Protein AF-A0A821F8E3-F1 (afdb_monomer_lite)

InterPro domains:
  IPR000718 Peptidase M13 [PS51885] (71-161)
  IPR000718 Peptidase M13 [PTHR11733] (30-134)
  IPR008753 Peptidase M13, N-terminal domain [PF05649] (94-133)
  IPR024079 Metallopeptidase, catalytic domain superfamily [G3DSA:3.40.390.10] (72-119)
  IPR042089 Peptidase M13, domain 2 [G3DSA:1.10.1380.10] (120-134)

pLDDT: mean 75.86, std 18.47, range [40.31, 97.5]

Radius of gyration: 44.42 Å; chains: 1; bounding box: 84×86×133 Å

Organism: NCBI:txid392032

Foldseek 3Di:
DDDDDDDDDDDDDDDPPPPDDPPCPVVCVVVVVVVVCVVVVVVVVCVVCVVVPPPPPVPPPPDPDDDDDDDDPDPVSVVVVVVQVQQADPVDDCVVPVPCRRGVNVVVPDDAPPVDPDDDPVVVVVVVVVVVVPDPVVVVVVVCVVVVDPPPPVVPDDDDD

Structure (mmCIF, N/CA/C/O backbone):
data_AF-A0A821F8E3-F1
#
_entry.id   AF-A0A821F8E3-F1
#
loop_
_atom_site.group_PDB
_atom_site.id
_atom_site.type_symbol
_atom_site.label_atom_id
_atom_site.label_alt_id
_atom_site.label_comp_id
_atom_site.label_asym_id
_atom_site.label_entity_id
_atom_site.label_seq_id
_atom_site.pdbx_PDB_ins_code
_atom_site.Cartn_x
_atom_site.Cartn_y
_atom_site.Cartn_z
_atom_site.occupancy
_atom_site.B_iso_or_equiv
_atom_site.auth_seq_id
_atom_site.auth_comp_id
_atom_site.auth_asym_id
_atom_site.auth_atom_id
_atom_site.pdbx_PDB_model_num
ATOM 1 N N . MET A 1 1 ? 52.703 -7.469 112.425 1.00 40.31 1 MET A N 1
ATOM 2 C CA . MET A 1 1 ? 53.620 -6.806 111.478 1.00 40.31 1 MET A CA 1
ATOM 3 C C . MET A 1 1 ? 53.843 -7.773 110.328 1.00 40.31 1 MET A C 1
ATOM 5 O O . MET A 1 1 ? 54.114 -8.929 110.612 1.00 40.31 1 MET A O 1
ATOM 9 N N . SER A 1 2 ? 53.693 -7.286 109.096 1.00 43.91 2 SER A N 1
ATOM 10 C CA . SER A 1 2 ? 54.079 -7.936 107.831 1.00 43.91 2 SER A CA 1
ATOM 11 C C . SER A 1 2 ? 53.184 -9.056 107.278 1.00 43.91 2 SER A C 1
ATOM 13 O O . SER A 1 2 ? 53.363 -10.231 107.556 1.00 43.91 2 SER A O 1
ATOM 15 N N . ALA A 1 3 ? 52.222 -8.604 106.466 1.00 45.25 3 ALA A N 1
ATOM 16 C CA . ALA A 1 3 ? 51.920 -9.046 105.100 1.00 45.25 3 ALA A CA 1
ATOM 17 C C . ALA A 1 3 ? 52.198 -10.513 104.715 1.00 45.25 3 ALA A C 1
ATOM 19 O O . ALA A 1 3 ? 53.274 -10.826 104.214 1.00 45.25 3 ALA A O 1
ATOM 20 N N . GLU A 1 4 ? 51.162 -11.352 104.787 1.00 40.31 4 GLU A N 1
ATOM 21 C CA . GLU A 1 4 ? 51.088 -12.591 104.008 1.00 40.31 4 GLU A CA 1
ATOM 22 C C . GLU A 1 4 ? 50.467 -12.263 102.642 1.00 40.31 4 GLU A C 1
ATOM 24 O O . GLU A 1 4 ? 49.300 -11.875 102.544 1.00 40.31 4 GLU A O 1
ATOM 29 N N . SER A 1 5 ? 51.281 -12.333 101.589 1.00 47.03 5 SER A N 1
ATOM 30 C CA . SER A 1 5 ? 50.909 -11.971 100.219 1.00 47.03 5 SER A CA 1
ATOM 31 C C . SER A 1 5 ? 50.968 -13.202 99.307 1.00 47.03 5 SER A C 1
ATOM 33 O O . SER A 1 5 ? 52.051 -13.711 99.047 1.00 47.03 5 SER A O 1
ATOM 35 N N . ARG A 1 6 ? 49.796 -13.560 98.752 1.00 47.28 6 ARG A N 1
ATOM 36 C CA . ARG A 1 6 ? 49.470 -14.539 97.683 1.00 47.28 6 ARG A CA 1
ATOM 37 C C . ARG A 1 6 ? 49.427 -16.037 98.020 1.00 47.28 6 ARG A C 1
ATOM 39 O O . ARG A 1 6 ? 50.443 -16.657 98.307 1.00 47.28 6 ARG A O 1
ATOM 46 N N . PRO A 1 7 ? 48.287 -16.651 97.670 1.00 45.53 7 PRO A N 1
ATOM 47 C CA . PRO A 1 7 ? 48.270 -17.812 96.786 1.00 45.53 7 PRO A CA 1
ATOM 48 C C . PRO A 1 7 ? 47.705 -17.464 95.394 1.00 45.53 7 PRO A C 1
ATOM 50 O O . PRO A 1 7 ? 46.858 -16.585 95.237 1.00 45.53 7 PRO A O 1
ATOM 53 N N . ASP A 1 8 ? 48.232 -18.151 94.384 1.00 43.25 8 ASP A N 1
ATOM 54 C CA . ASP A 1 8 ? 47.989 -17.982 92.948 1.00 43.25 8 ASP A CA 1
ATOM 55 C C . ASP A 1 8 ? 46.611 -18.548 92.548 1.00 43.25 8 ASP A C 1
ATOM 57 O O . ASP A 1 8 ? 46.386 -19.758 92.605 1.00 43.25 8 ASP A O 1
ATOM 61 N N . VAL A 1 9 ? 45.662 -17.687 92.163 1.00 44.09 9 VAL A N 1
ATOM 62 C CA . VAL A 1 9 ? 44.370 -18.114 91.597 1.00 44.09 9 VAL A CA 1
ATOM 63 C C . VAL A 1 9 ? 44.569 -18.335 90.104 1.00 44.09 9 VAL A C 1
ATOM 65 O O . VAL A 1 9 ? 44.505 -17.408 89.299 1.00 44.09 9 VAL A O 1
ATOM 68 N N . SER A 1 10 ? 44.823 -19.586 89.737 1.00 50.94 10 SER A N 1
ATOM 69 C CA . SER A 1 10 ? 44.936 -20.024 88.351 1.00 50.94 10 SER A CA 1
ATOM 70 C C . SER A 1 10 ? 43.621 -20.656 87.874 1.00 50.94 10 SER A C 1
ATOM 72 O O . SER A 1 10 ? 43.146 -21.648 88.414 1.00 50.94 10 SER A O 1
ATOM 74 N N . TYR A 1 11 ? 43.070 -20.055 86.815 1.00 48.47 11 TYR A N 1
ATOM 75 C CA . TYR A 1 11 ? 42.107 -20.606 85.852 1.00 48.47 11 TYR A CA 1
ATOM 76 C C . TYR A 1 11 ? 40.709 -21.038 86.336 1.00 48.47 11 TYR A C 1
ATOM 78 O O . TYR A 1 11 ? 40.397 -22.214 86.483 1.00 48.47 11 TYR A O 1
ATOM 86 N N . THR A 1 12 ? 39.789 -20.072 86.344 1.00 50.81 12 THR A N 1
ATOM 87 C CA . THR A 1 12 ? 38.425 -20.235 85.796 1.00 50.81 12 THR A CA 1
ATOM 88 C C . THR A 1 12 ? 38.138 -18.944 85.013 1.00 50.81 12 THR A C 1
ATOM 90 O O . THR A 1 12 ? 38.528 -17.877 85.466 1.00 50.81 12 THR A O 1
ATOM 93 N N . ALA A 1 13 ? 37.570 -18.873 83.814 1.00 52.53 13 ALA A N 1
ATOM 94 C CA . ALA A 1 13 ? 36.954 -19.797 82.877 1.00 52.53 13 ALA A CA 1
ATOM 95 C C . ALA A 1 13 ? 36.997 -19.114 81.491 1.00 52.53 13 ALA A C 1
ATOM 97 O O . ALA A 1 13 ? 36.943 -17.889 81.450 1.00 52.53 13 ALA A O 1
ATOM 98 N N . VAL A 1 14 ? 36.981 -19.848 80.372 1.00 49.28 14 VAL A N 1
ATOM 99 C CA . VAL A 1 14 ? 36.331 -19.350 79.143 1.00 49.28 14 VAL A CA 1
ATOM 100 C C . VAL A 1 14 ? 35.718 -20.549 78.410 1.00 49.28 14 VAL A C 1
ATOM 102 O O . VAL A 1 14 ? 36.463 -21.431 77.984 1.00 49.28 14 VAL A O 1
ATOM 105 N N . PRO A 1 15 ? 34.384 -20.624 78.259 1.00 54.62 15 PRO A N 1
ATOM 106 C CA . PRO A 1 15 ? 33.778 -21.572 77.338 1.00 54.62 15 PRO A CA 1
ATOM 107 C C . PRO A 1 15 ? 34.230 -21.205 75.924 1.00 54.62 15 PRO A C 1
ATOM 109 O O . PRO A 1 15 ? 34.108 -20.054 75.500 1.00 54.62 15 PRO A O 1
ATOM 112 N N . THR A 1 16 ? 34.767 -22.175 75.190 1.00 57.03 16 THR A N 1
ATOM 113 C CA . THR A 1 16 ? 35.011 -22.035 73.759 1.00 57.03 16 THR A CA 1
ATOM 114 C C . THR A 1 16 ? 33.671 -21.756 73.090 1.00 57.03 16 THR A C 1
ATOM 116 O O . THR A 1 16 ? 32.854 -22.657 72.915 1.00 57.03 16 THR A O 1
ATOM 119 N N . ASN A 1 17 ? 33.427 -20.497 72.730 1.00 52.38 17 ASN A N 1
ATOM 120 C CA . ASN A 1 17 ? 32.414 -20.160 71.744 1.00 52.38 17 ASN A CA 1
ATOM 121 C C . ASN A 1 17 ? 32.896 -20.723 70.402 1.00 52.38 17 ASN A C 1
ATOM 123 O O . ASN A 1 17 ? 33.515 -20.021 69.606 1.00 52.38 17 ASN A O 1
ATOM 127 N N . GLU A 1 18 ? 32.645 -22.011 70.165 1.00 54.88 18 GLU A N 1
ATOM 128 C CA . GLU A 1 18 ? 32.603 -22.534 68.809 1.00 54.88 18 GLU A CA 1
ATOM 129 C C . GLU A 1 18 ? 31.408 -21.878 68.109 1.00 54.88 18 GLU A C 1
ATOM 131 O O . GLU A 1 18 ? 30.266 -22.037 68.554 1.00 54.88 18 GLU A O 1
ATOM 136 N N . PRO A 1 19 ? 31.621 -21.123 67.018 1.00 58.75 19 PRO A N 1
ATOM 137 C CA . PRO A 1 19 ? 30.512 -20.637 66.225 1.00 58.75 19 PRO A CA 1
ATOM 138 C C . PRO A 1 19 ? 29.805 -21.846 65.607 1.00 58.75 19 PRO A C 1
ATOM 140 O O . PRO A 1 19 ? 30.322 -22.507 64.704 1.00 58.75 19 PRO A O 1
ATOM 143 N N . SER A 1 20 ? 28.598 -22.128 66.091 1.00 57.12 20 SER A N 1
ATOM 144 C CA . SER A 1 20 ? 27.681 -23.117 65.533 1.00 57.12 20 SER A CA 1
ATOM 145 C C . SER A 1 20 ? 27.465 -22.844 64.039 1.00 57.12 20 SER A C 1
ATOM 147 O O . SER A 1 20 ? 26.779 -21.891 63.658 1.00 57.12 20 SER A O 1
ATOM 149 N N . ARG A 1 21 ? 28.078 -23.665 63.172 1.00 62.19 21 ARG A N 1
ATOM 150 C CA . 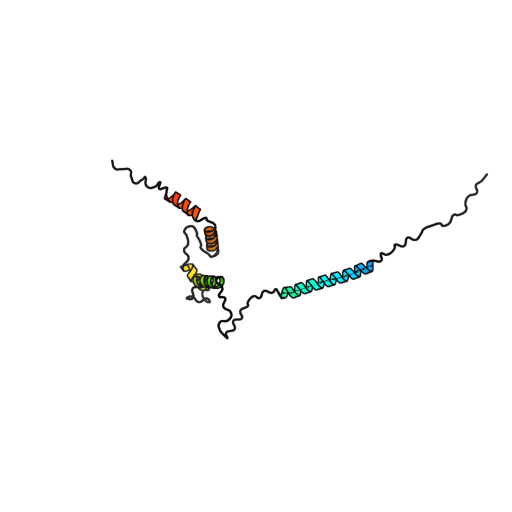ARG A 1 21 ? 27.907 -23.589 61.711 1.00 62.19 21 ARG A CA 1
ATOM 151 C C . ARG A 1 21 ? 26.414 -23.721 61.368 1.00 62.19 21 ARG A C 1
ATOM 153 O O . ARG A 1 21 ? 25.794 -24.703 61.775 1.00 62.19 21 ARG A O 1
ATOM 160 N N . PRO A 1 22 ? 25.819 -22.803 60.583 1.00 61.44 22 PRO A N 1
ATOM 161 C CA . PRO A 1 22 ? 24.411 -22.914 60.234 1.00 61.44 22 PRO A CA 1
ATOM 162 C C . PRO A 1 22 ? 24.191 -24.132 59.326 1.00 61.44 22 PRO A C 1
ATOM 164 O O . PRO A 1 22 ? 24.759 -24.226 58.235 1.00 61.44 22 PRO A O 1
ATOM 167 N N . ARG A 1 23 ? 23.324 -25.046 59.775 1.00 66.31 23 ARG A N 1
ATOM 168 C CA . ARG A 1 23 ? 22.940 -26.327 59.143 1.00 66.31 23 ARG A CA 1
ATOM 169 C C . ARG A 1 23 ? 22.332 -26.196 57.731 1.00 66.31 23 ARG A C 1
ATOM 171 O O . ARG A 1 23 ? 22.134 -27.190 57.044 1.00 66.31 23 ARG A O 1
ATOM 178 N N . ASN A 1 24 ? 22.102 -24.969 57.270 1.00 65.12 24 ASN A N 1
ATOM 179 C CA . ASN A 1 24 ? 21.361 -24.646 56.051 1.00 65.12 24 ASN A CA 1
ATOM 180 C C . ASN A 1 24 ? 22.281 -24.323 54.859 1.00 65.12 24 ASN A C 1
ATOM 182 O O . ASN A 1 24 ? 21.814 -24.044 53.763 1.00 65.12 24 ASN A O 1
ATOM 186 N N . ARG A 1 25 ? 23.611 -24.365 55.028 1.00 72.62 25 ARG A N 1
ATOM 187 C CA . ARG A 1 25 ? 24.544 -24.105 53.913 1.00 72.62 25 ARG A CA 1
ATOM 188 C C . ARG A 1 25 ? 24.372 -25.105 52.767 1.00 72.62 25 ARG A C 1
ATOM 190 O O . ARG A 1 25 ? 24.452 -24.714 51.611 1.00 72.62 25 ARG A O 1
ATOM 197 N N . CYS A 1 26 ? 24.067 -26.364 53.083 1.00 71.00 26 CYS A N 1
ATOM 198 C CA . CYS A 1 26 ? 23.802 -27.385 52.071 1.00 71.00 26 CYS A CA 1
ATOM 199 C C . CYS A 1 26 ? 22.455 -27.152 51.363 1.00 71.00 26 CYS A C 1
ATOM 201 O O . CYS A 1 26 ? 22.361 -27.327 50.153 1.00 71.00 26 CYS A O 1
ATOM 203 N N . THR A 1 27 ? 21.426 -26.680 52.080 1.00 81.88 27 THR A N 1
ATOM 204 C CA . THR A 1 27 ? 20.108 -26.416 51.480 1.00 81.88 27 THR A CA 1
ATOM 205 C C . THR A 1 27 ? 20.148 -25.235 50.515 1.00 81.88 27 THR A C 1
ATOM 207 O O . THR A 1 27 ? 19.557 -25.325 49.446 1.00 81.88 27 THR A O 1
ATOM 210 N N . TYR A 1 28 ? 20.905 -24.174 50.811 1.00 82.75 28 TYR A N 1
ATOM 211 C CA . TYR A 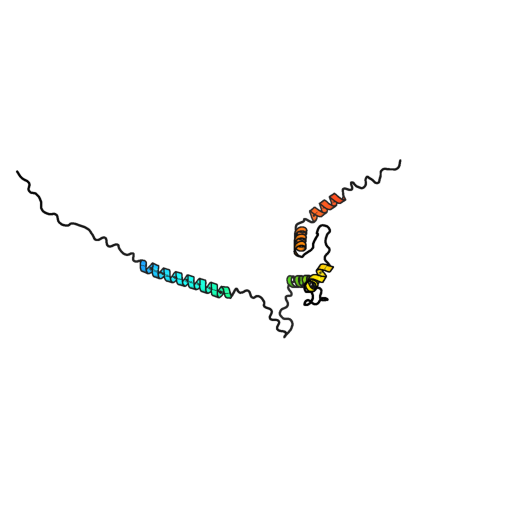1 28 ? 21.084 -23.061 49.869 1.00 82.75 28 TYR A CA 1
ATOM 212 C C . TYR A 1 28 ? 21.833 -23.467 48.595 1.00 82.75 28 TYR A C 1
ATOM 214 O O . TYR A 1 28 ? 21.489 -22.987 47.519 1.00 82.75 28 TYR A O 1
ATOM 222 N N . LEU A 1 29 ? 22.810 -24.375 48.691 1.00 84.88 29 LEU A N 1
ATOM 223 C CA . LEU A 1 29 ? 23.509 -24.897 47.514 1.00 84.88 29 LEU A CA 1
ATOM 224 C C . LEU A 1 29 ? 22.583 -25.754 46.641 1.00 84.88 29 LEU A C 1
ATOM 226 O O . LEU A 1 29 ? 22.567 -25.577 45.428 1.00 84.88 29 LEU A O 1
ATOM 230 N N . LEU A 1 30 ? 21.770 -26.622 47.251 1.00 88.81 30 LEU A N 1
ATOM 231 C CA . LEU A 1 30 ? 20.801 -27.455 46.528 1.00 88.81 30 LEU A CA 1
ATOM 232 C C . LEU A 1 30 ? 19.687 -26.624 45.879 1.00 88.81 30 LEU A C 1
ATOM 234 O O . LEU A 1 30 ? 19.315 -26.861 44.735 1.00 88.81 30 LEU A O 1
ATOM 238 N N . VAL A 1 31 ? 19.168 -25.623 46.587 1.00 92.62 31 VAL A N 1
ATOM 239 C CA . VAL A 1 31 ? 18.137 -24.727 46.047 1.00 92.62 31 VAL A CA 1
ATOM 240 C C . VAL A 1 31 ? 18.718 -23.842 44.941 1.00 92.62 31 VAL A C 1
ATOM 242 O O . VAL A 1 31 ? 18.073 -23.644 43.914 1.00 92.62 31 VAL A O 1
ATOM 245 N N . GLY A 1 32 ? 19.955 -23.363 45.101 1.00 93.69 32 GLY A N 1
ATOM 246 C CA . GLY A 1 32 ? 20.643 -22.553 44.098 1.00 93.69 32 GLY A CA 1
ATOM 247 C C . GLY A 1 32 ? 20.856 -23.289 42.774 1.00 93.69 32 GLY A C 1
ATOM 248 O O . GLY A 1 32 ? 20.561 -22.732 41.719 1.00 93.69 32 GLY A O 1
ATOM 249 N N . THR A 1 33 ? 21.299 -24.550 42.805 1.00 93.25 33 THR A N 1
ATOM 250 C CA . THR A 1 33 ? 21.491 -25.338 41.574 1.00 93.25 33 THR A CA 1
ATOM 251 C C . THR A 1 33 ? 20.170 -25.633 40.868 1.00 93.25 33 THR A C 1
ATOM 253 O O . THR A 1 33 ? 20.106 -25.521 39.645 1.00 93.25 33 THR A O 1
ATOM 256 N N . ILE A 1 34 ? 19.098 -25.928 41.613 1.00 94.25 34 ILE A N 1
ATOM 257 C CA . ILE A 1 34 ? 17.758 -26.138 41.043 1.00 94.25 34 ILE A CA 1
ATOM 258 C C . ILE A 1 34 ? 17.263 -24.864 40.350 1.00 94.25 34 ILE A C 1
ATOM 260 O O . ILE A 1 34 ? 16.808 -24.929 39.210 1.00 94.25 34 ILE A O 1
ATOM 264 N N . ILE A 1 35 ? 17.397 -23.699 40.992 1.00 94.69 35 ILE A N 1
ATOM 265 C CA . ILE A 1 35 ? 16.979 -22.417 40.408 1.00 94.69 35 ILE A CA 1
ATOM 266 C C . ILE A 1 35 ? 17.771 -22.115 39.129 1.00 94.69 35 ILE A C 1
ATOM 268 O O . ILE A 1 35 ? 17.172 -21.739 38.124 1.00 94.69 35 ILE A O 1
ATOM 272 N N . ILE A 1 36 ? 19.089 -22.332 39.128 1.00 94.81 36 ILE A N 1
ATOM 273 C CA . ILE A 1 36 ? 19.932 -22.119 37.941 1.00 94.81 36 ILE A CA 1
ATOM 274 C C . ILE A 1 36 ? 19.501 -23.036 36.791 1.00 94.81 36 ILE A C 1
ATOM 276 O O . ILE A 1 36 ? 19.355 -22.563 35.668 1.00 94.81 36 ILE A O 1
ATOM 280 N N . LEU A 1 37 ? 19.228 -24.317 37.054 1.00 94.62 37 LEU A N 1
ATOM 281 C CA . LEU A 1 37 ? 18.769 -25.253 36.022 1.00 94.62 37 LEU A CA 1
ATOM 282 C C . LEU A 1 37 ? 17.390 -24.882 35.466 1.00 94.62 37 LEU A C 1
ATOM 284 O O . LEU A 1 37 ? 17.181 -24.975 34.258 1.00 94.62 37 LEU A O 1
ATOM 288 N N . LEU A 1 38 ? 16.470 -24.417 36.315 1.00 95.12 38 LEU A N 1
ATOM 289 C CA . LEU A 1 38 ? 15.159 -23.938 35.874 1.00 95.12 38 LEU A CA 1
ATOM 290 C C . LEU A 1 38 ? 15.274 -22.669 35.025 1.00 95.12 38 LEU A C 1
ATOM 292 O O . LEU A 1 38 ? 14.613 -22.570 33.993 1.00 95.12 38 LEU A O 1
ATOM 296 N N . ILE A 1 39 ? 16.139 -21.728 35.411 1.00 95.62 39 ILE A N 1
ATOM 297 C CA . ILE A 1 39 ? 16.390 -20.498 34.650 1.00 95.62 39 ILE A CA 1
ATOM 298 C C . ILE A 1 39 ? 17.052 -20.829 33.308 1.00 95.62 39 ILE A C 1
ATOM 300 O O . ILE A 1 39 ? 16.565 -20.394 32.268 1.00 95.62 39 ILE A O 1
ATOM 304 N N . CYS A 1 40 ? 18.113 -21.639 33.298 1.00 95.00 40 CYS A N 1
ATOM 305 C CA . CYS A 1 40 ? 18.785 -22.062 32.069 1.00 95.00 40 CYS A CA 1
ATOM 306 C C . CYS A 1 40 ? 17.852 -22.862 31.151 1.00 95.00 40 CYS A C 1
ATOM 308 O O . CYS A 1 40 ? 17.854 -22.643 29.942 1.00 95.00 40 CYS A O 1
ATOM 310 N N . GLY A 1 41 ? 17.020 -23.742 31.712 1.00 94.25 41 GLY A N 1
ATOM 311 C CA . GLY A 1 41 ? 16.015 -24.497 30.969 1.00 94.25 41 GLY A CA 1
ATOM 312 C C . GLY A 1 41 ? 14.927 -23.603 30.379 1.00 94.25 41 GLY A C 1
ATOM 313 O O . GLY A 1 41 ? 14.579 -23.768 29.215 1.00 94.25 41 GLY A O 1
ATOM 314 N N . ALA A 1 42 ? 14.427 -22.620 31.134 1.00 93.88 42 ALA A N 1
ATO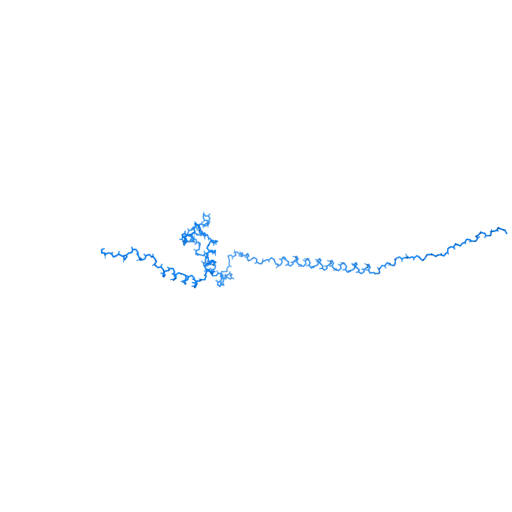M 315 C CA . ALA A 1 42 ? 13.423 -21.669 30.662 1.00 93.88 42 ALA A CA 1
ATOM 316 C C . ALA A 1 42 ? 13.978 -20.726 29.589 1.00 93.88 42 ALA A C 1
ATOM 318 O O . ALA A 1 42 ? 13.314 -20.507 28.580 1.00 93.88 42 ALA A O 1
ATOM 319 N N . ILE A 1 43 ? 15.201 -20.215 29.766 1.00 93.00 43 ILE A N 1
ATOM 320 C CA . ILE A 1 43 ? 15.895 -19.398 28.763 1.00 93.00 43 ILE A CA 1
ATOM 321 C C . ILE A 1 43 ? 16.154 -20.233 27.512 1.00 93.00 43 ILE A C 1
ATOM 323 O O . ILE A 1 43 ? 15.790 -19.808 26.426 1.00 93.00 43 ILE A O 1
ATOM 327 N N . GLY A 1 44 ? 16.707 -21.441 27.646 1.00 92.38 44 GLY A N 1
ATOM 328 C CA . GLY A 1 44 ? 16.940 -22.343 26.519 1.00 92.38 44 GLY A CA 1
ATOM 329 C C . GLY A 1 44 ? 15.645 -22.683 25.790 1.00 92.38 44 GLY A C 1
ATOM 330 O O . GLY A 1 44 ? 15.572 -22.555 24.578 1.00 92.38 44 GLY A O 1
ATOM 331 N N . TYR A 1 45 ? 14.583 -23.018 26.516 1.00 91.94 45 TYR A N 1
ATOM 332 C CA . TYR A 1 45 ? 13.259 -23.250 25.948 1.00 91.94 45 TYR A CA 1
ATOM 333 C C . TYR A 1 45 ? 12.695 -22.018 25.247 1.00 91.94 45 TYR A C 1
ATOM 335 O O . TYR A 1 45 ? 12.129 -22.146 24.167 1.00 91.94 45 TYR A O 1
ATOM 343 N N . PHE A 1 46 ? 12.849 -20.832 25.837 1.00 90.88 46 PHE A N 1
ATOM 344 C CA . PHE A 1 46 ? 12.403 -19.582 25.241 1.00 90.88 46 PHE A CA 1
ATOM 345 C C . PHE A 1 46 ? 13.207 -19.256 23.985 1.00 90.88 46 PHE A C 1
ATOM 347 O O . PHE A 1 46 ? 12.595 -18.899 22.995 1.00 90.88 46 PHE A O 1
ATOM 354 N N . LEU A 1 47 ? 14.527 -19.457 23.972 1.00 88.31 47 LEU A N 1
ATOM 355 C CA . LEU A 1 47 ? 15.386 -19.265 22.798 1.00 88.31 47 LEU A CA 1
ATOM 356 C C . LEU A 1 47 ? 15.101 -20.310 21.702 1.00 88.31 47 LEU A C 1
ATOM 358 O O . LEU A 1 47 ? 14.981 -19.958 20.533 1.00 88.31 47 LEU A O 1
ATOM 362 N N . LEU A 1 48 ? 14.884 -21.575 22.074 1.00 78.88 48 LEU A N 1
ATOM 363 C CA . LEU A 1 48 ? 14.484 -22.651 21.157 1.00 78.88 48 LEU A CA 1
ATOM 364 C C . LEU A 1 48 ? 13.066 -22.438 20.602 1.00 78.88 48 LEU A C 1
ATOM 366 O O . LEU A 1 48 ? 12.787 -22.773 19.453 1.00 78.88 48 LEU A O 1
ATOM 370 N N . ARG A 1 49 ? 12.153 -21.868 21.398 1.00 82.62 49 ARG A N 1
ATOM 371 C CA . ARG A 1 49 ? 10.809 -21.469 20.951 1.00 82.62 49 ARG A CA 1
ATOM 372 C C . ARG A 1 49 ? 10.787 -20.134 20.224 1.00 82.62 49 ARG A C 1
ATOM 374 O O . ARG A 1 49 ? 9.885 -19.926 19.419 1.00 82.62 49 ARG A O 1
ATOM 381 N N . HIS A 1 50 ? 11.736 -19.247 20.482 1.00 75.25 50 HIS A N 1
ATOM 382 C CA . HIS A 1 50 ? 11.859 -17.973 19.787 1.00 75.25 50 HIS A CA 1
ATOM 383 C C . HIS A 1 50 ? 12.132 -18.223 18.304 1.00 75.25 50 HIS A C 1
ATOM 385 O O . HIS A 1 50 ? 11.516 -17.590 17.456 1.00 75.25 50 HIS A O 1
ATOM 391 N N . GLU A 1 51 ? 12.900 -19.262 17.982 1.00 65.81 51 GLU A N 1
ATOM 392 C CA . GLU A 1 51 ? 13.094 -19.699 16.597 1.00 65.81 51 GLU A CA 1
ATOM 393 C C . GLU A 1 51 ? 11.824 -20.300 15.950 1.00 65.81 51 GLU A C 1
ATOM 395 O O . GLU A 1 51 ? 11.717 -20.356 14.729 1.00 65.81 51 GLU A O 1
ATOM 400 N N . ARG A 1 52 ? 10.815 -20.690 16.749 1.00 63.69 52 ARG A N 1
ATOM 401 C CA . ARG A 1 52 ? 9.455 -21.063 16.291 1.00 63.69 52 ARG A CA 1
ATOM 402 C C . ARG A 1 52 ? 8.497 -19.863 16.202 1.00 63.69 52 ARG A C 1
ATOM 404 O O . ARG A 1 52 ? 7.379 -20.032 15.726 1.00 63.69 52 ARG A O 1
ATOM 411 N N . ARG A 1 53 ? 8.930 -18.675 16.644 1.00 66.31 53 ARG A N 1
ATOM 412 C CA . ARG A 1 53 ? 8.411 -17.358 16.233 1.00 66.31 53 ARG A CA 1
ATOM 413 C C . ARG A 1 53 ? 9.385 -16.686 15.256 1.00 66.31 53 ARG A C 1
ATOM 415 O O . ARG A 1 53 ? 9.544 -15.472 15.267 1.00 66.31 53 ARG A O 1
ATOM 422 N N . LYS A 1 54 ? 10.020 -17.442 14.364 1.00 59.50 54 LYS A N 1
ATOM 423 C CA . LYS A 1 54 ? 10.199 -16.863 13.037 1.00 59.50 54 LYS A CA 1
ATOM 424 C C . LYS A 1 54 ? 8.808 -16.818 12.445 1.00 59.50 54 LYS A C 1
ATOM 426 O O . LYS A 1 54 ? 8.145 -17.850 12.370 1.00 59.50 54 LYS A O 1
ATOM 431 N N . GLU A 1 55 ? 8.337 -15.609 12.169 1.00 58.97 55 GLU A N 1
ATOM 432 C CA . GLU A 1 55 ? 7.203 -15.406 11.287 1.00 58.97 55 GLU A CA 1
ATOM 433 C C . GLU A 1 55 ? 7.290 -16.429 10.159 1.00 58.97 55 GLU A C 1
ATOM 435 O O . GLU A 1 55 ? 8.338 -16.587 9.524 1.00 58.97 55 GLU A O 1
ATOM 440 N N . THR A 1 56 ? 6.184 -17.112 9.899 1.00 46.41 56 THR A N 1
ATOM 441 C CA . THR A 1 56 ? 5.909 -17.565 8.548 1.00 46.41 56 THR A CA 1
ATOM 442 C C . THR A 1 56 ? 5.816 -16.294 7.703 1.00 46.41 56 THR A C 1
ATOM 444 O O . THR A 1 56 ? 4.734 -15.781 7.442 1.00 46.41 56 THR A O 1
ATOM 447 N N . ILE A 1 57 ? 6.963 -15.728 7.325 1.00 55.06 57 ILE A N 1
ATOM 448 C CA . ILE A 1 57 ? 7.047 -14.967 6.092 1.00 55.06 57 ILE A CA 1
ATOM 449 C C . ILE A 1 57 ? 6.628 -16.006 5.062 1.00 55.06 57 ILE A C 1
ATOM 451 O O . ILE A 1 57 ? 7.318 -17.014 4.893 1.00 55.06 57 ILE A O 1
ATOM 455 N N . HIS A 1 58 ? 5.448 -15.836 4.467 1.00 56.62 58 HIS A N 1
ATOM 456 C CA . HIS A 1 58 ? 5.078 -16.563 3.264 1.00 56.62 58 HIS A CA 1
ATOM 457 C C . HIS A 1 58 ? 6.099 -16.175 2.194 1.00 56.62 58 HIS A C 1
ATOM 459 O O . HIS A 1 58 ? 5.884 -15.273 1.390 1.00 56.62 58 HIS A O 1
ATOM 465 N N . THR A 1 59 ? 7.252 -16.836 2.210 1.00 44.25 59 THR A N 1
ATOM 466 C CA . THR A 1 59 ? 8.116 -16.933 1.051 1.00 44.25 59 THR A CA 1
ATOM 467 C C . THR A 1 59 ? 7.333 -17.795 0.081 1.00 44.25 59 THR A C 1
ATOM 469 O O . THR A 1 59 ? 7.413 -19.023 0.121 1.00 44.25 59 THR A O 1
ATOM 472 N N . GLN A 1 60 ? 6.501 -17.139 -0.729 1.00 61.34 60 GLN A N 1
ATOM 473 C CA . GLN A 1 60 ? 5.905 -17.741 -1.907 1.00 61.34 60 GLN A CA 1
ATOM 474 C C . GLN A 1 60 ? 7.067 -18.209 -2.774 1.00 61.34 60 GLN A C 1
ATOM 476 O O . GLN A 1 60 ? 7.739 -17.431 -3.450 1.00 61.34 60 GLN A O 1
ATOM 481 N N . THR A 1 61 ? 7.361 -19.498 -2.671 1.00 44.12 61 THR A N 1
ATOM 482 C CA . THR A 1 61 ? 8.205 -20.162 -3.645 1.00 44.12 61 THR A CA 1
ATOM 483 C C . THR A 1 61 ? 7.315 -20.255 -4.870 1.00 44.12 61 THR A C 1
ATOM 485 O O . THR A 1 61 ? 6.330 -20.985 -4.844 1.00 44.12 61 THR A O 1
ATOM 488 N N . ILE A 1 62 ? 7.589 -19.444 -5.892 1.00 59.62 62 ILE A N 1
ATOM 489 C CA . ILE A 1 62 ? 6.897 -19.526 -7.179 1.00 59.62 62 ILE A CA 1
ATOM 490 C C . ILE A 1 62 ? 7.327 -20.854 -7.810 1.00 59.62 62 ILE A C 1
ATOM 492 O O . ILE A 1 62 ? 8.285 -20.921 -8.577 1.00 59.62 62 ILE A O 1
ATOM 496 N N . THR A 1 63 ? 6.678 -21.942 -7.410 1.00 52.25 63 THR A N 1
ATOM 497 C CA . THR A 1 63 ? 6.692 -23.201 -8.140 1.00 52.25 63 THR A CA 1
ATOM 498 C C . THR A 1 63 ? 5.554 -23.118 -9.135 1.00 52.25 63 THR A C 1
ATOM 500 O O . THR A 1 63 ? 4.385 -23.198 -8.774 1.00 52.25 63 THR A O 1
ATOM 503 N N . THR A 1 64 ? 5.913 -22.886 -10.390 1.00 64.56 64 THR A N 1
ATOM 504 C CA . THR A 1 64 ? 5.026 -23.040 -11.536 1.00 64.56 64 THR A CA 1
ATOM 505 C C . THR A 1 64 ? 4.710 -24.524 -11.713 1.00 64.56 64 THR A C 1
ATOM 507 O O . THR A 1 64 ? 5.388 -25.195 -12.486 1.00 64.56 64 THR A O 1
ATOM 510 N N . ASP A 1 65 ? 3.748 -25.042 -10.952 1.00 60.16 65 ASP A N 1
ATOM 511 C CA . ASP A 1 65 ? 2.942 -26.203 -11.340 1.00 60.16 65 ASP A CA 1
ATOM 512 C C . ASP A 1 65 ? 1.681 -26.282 -10.453 1.00 60.16 65 ASP A C 1
ATOM 514 O O . ASP A 1 65 ? 1.788 -26.237 -9.230 1.00 60.16 65 ASP A O 1
ATOM 518 N N . ASP A 1 66 ? 0.515 -26.397 -11.096 1.00 50.56 66 ASP A N 1
ATOM 519 C CA . ASP A 1 66 ? -0.862 -26.469 -10.559 1.00 50.56 66 ASP A CA 1
ATOM 520 C C . ASP A 1 66 ? -1.464 -25.171 -9.952 1.00 50.56 66 ASP A C 1
ATOM 522 O O . ASP A 1 66 ? -1.247 -24.767 -8.810 1.00 50.56 66 ASP A O 1
ATOM 526 N N . ASP A 1 67 ? -2.241 -24.494 -10.796 1.00 61.12 67 ASP A N 1
ATOM 527 C CA . ASP A 1 67 ? -2.679 -23.099 -10.732 1.00 61.12 67 ASP A CA 1
ATOM 528 C C . ASP A 1 67 ? -4.023 -22.961 -9.983 1.00 61.12 67 ASP A C 1
ATOM 530 O O . ASP A 1 67 ? -5.041 -23.435 -10.486 1.00 61.12 67 ASP A O 1
ATOM 534 N N . THR A 1 68 ? -4.023 -22.366 -8.772 1.00 59.34 68 THR A N 1
ATOM 535 C CA . THR A 1 68 ? -5.111 -21.561 -8.122 1.00 59.34 68 THR A CA 1
ATOM 536 C C . THR A 1 68 ? -5.161 -21.605 -6.578 1.00 59.34 68 THR A C 1
ATOM 538 O O . THR A 1 68 ? -6.008 -20.937 -5.985 1.00 59.34 68 THR A O 1
ATOM 541 N N . GLN A 1 69 ? -4.289 -22.329 -5.871 1.00 63.00 69 GLN A N 1
ATOM 542 C CA . GLN A 1 69 ? -4.502 -22.600 -4.430 1.00 63.00 69 GLN A CA 1
ATOM 543 C C . GLN A 1 69 ? -3.882 -21.621 -3.409 1.00 63.00 69 GLN A C 1
ATOM 545 O O . GLN A 1 69 ? -3.907 -21.929 -2.226 1.00 63.00 69 GLN A O 1
ATOM 550 N N . ASP A 1 70 ? -3.407 -20.429 -3.792 1.00 75.62 70 ASP A N 1
ATOM 551 C CA . ASP A 1 70 ? -2.861 -19.454 -2.814 1.00 75.62 70 ASP A CA 1
ATOM 552 C C . ASP A 1 70 ? -3.210 -17.983 -3.137 1.00 75.62 70 ASP A C 1
ATOM 554 O O . ASP A 1 70 ? -2.457 -17.046 -2.859 1.00 75.62 70 ASP A O 1
ATOM 558 N N . LEU A 1 71 ? -4.377 -17.749 -3.744 1.00 85.19 71 LEU A N 1
ATOM 559 C CA . LEU A 1 71 ? -4.881 -16.396 -3.990 1.00 85.19 71 LEU A CA 1
ATOM 560 C C . LEU A 1 71 ? -5.668 -15.888 -2.781 1.00 85.19 71 LEU A C 1
ATOM 562 O O . LEU A 1 71 ? -6.657 -16.485 -2.356 1.00 85.19 71 LEU A O 1
ATOM 566 N N . CYS A 1 72 ? -5.258 -14.742 -2.241 1.00 89.94 72 CYS A N 1
ATOM 567 C CA . CYS A 1 72 ? -6.014 -14.083 -1.190 1.00 89.94 72 CYS A CA 1
ATOM 568 C C . CYS A 1 72 ? -7.225 -13.361 -1.795 1.00 89.94 72 CYS A C 1
ATOM 570 O O . CYS A 1 72 ? -7.092 -12.431 -2.587 1.00 89.94 72 CYS A O 1
ATOM 572 N N . THR A 1 73 ? -8.421 -13.796 -1.408 1.00 93.44 73 THR A N 1
ATOM 573 C CA . THR A 1 73 ? -9.693 -13.228 -1.877 1.00 93.44 73 THR A CA 1
ATOM 574 C C . THR A 1 73 ? -10.406 -12.425 -0.792 1.00 93.44 73 THR A C 1
ATOM 576 O O . THR A 1 73 ? -11.613 -12.196 -0.888 1.00 93.44 73 THR A O 1
ATOM 579 N N . THR A 1 74 ? -9.704 -12.024 0.275 1.00 95.12 74 THR A N 1
ATOM 580 C CA . THR A 1 74 ? -10.318 -11.156 1.284 1.00 95.12 74 THR A CA 1
ATOM 581 C C . THR A 1 74 ? -10.592 -9.774 0.683 1.00 95.12 74 THR A C 1
ATOM 583 O O . THR A 1 74 ? -9.866 -9.339 -0.220 1.00 95.12 74 THR A O 1
ATOM 586 N N . PRO A 1 75 ? -11.622 -9.055 1.160 1.00 96.19 75 PRO A N 1
ATOM 587 C CA . PRO A 1 75 ? -11.952 -7.728 0.645 1.00 96.19 75 PRO A CA 1
ATOM 588 C C . PRO A 1 75 ? -10.765 -6.758 0.678 1.00 96.19 75 PRO A C 1
ATOM 590 O O . PRO A 1 75 ? -10.566 -5.991 -0.262 1.00 96.19 75 PRO A O 1
ATOM 593 N N . GLU A 1 76 ? -9.943 -6.827 1.724 1.00 93.75 76 GLU A N 1
ATOM 594 C CA . GLU A 1 76 ? -8.761 -5.982 1.899 1.00 93.75 76 GLU A CA 1
ATOM 595 C C . GLU A 1 76 ? -7.700 -6.281 0.836 1.00 93.75 76 GLU A C 1
ATOM 597 O O . GLU A 1 76 ? -7.087 -5.359 0.298 1.00 93.75 76 GLU A O 1
ATOM 602 N N . CYS A 1 77 ? -7.502 -7.559 0.499 1.00 95.69 77 CYS A N 1
ATOM 603 C CA . CYS A 1 77 ? -6.551 -7.951 -0.534 1.00 95.69 77 CYS A CA 1
ATOM 604 C C . CYS A 1 77 ? -7.021 -7.525 -1.924 1.00 95.69 77 CYS A C 1
ATOM 606 O O . CYS A 1 77 ? -6.241 -6.942 -2.672 1.00 95.69 77 CYS A O 1
ATOM 608 N N . ILE A 1 78 ? -8.303 -7.728 -2.239 1.00 95.75 78 ILE A N 1
ATOM 609 C CA . ILE A 1 78 ? -8.888 -7.289 -3.513 1.00 95.75 78 ILE A CA 1
ATOM 610 C C . ILE A 1 78 ? -8.777 -5.766 -3.648 1.00 95.75 78 ILE A C 1
ATOM 612 O O . ILE A 1 78 ? -8.385 -5.265 -4.701 1.00 95.75 78 ILE A O 1
ATOM 616 N N . GLN A 1 79 ? -9.065 -5.021 -2.578 1.00 96.12 79 GLN A N 1
ATOM 617 C CA . GLN A 1 79 ? -8.943 -3.566 -2.577 1.00 96.12 79 GLN A CA 1
ATOM 618 C C . GLN A 1 79 ? -7.490 -3.112 -2.773 1.00 96.12 79 GLN A C 1
ATOM 620 O O . GLN A 1 79 ? -7.238 -2.189 -3.550 1.00 96.12 79 GLN A O 1
ATOM 625 N N . ALA A 1 80 ? -6.533 -3.754 -2.102 1.00 94.12 80 ALA A N 1
ATOM 626 C CA . ALA A 1 80 ? -5.114 -3.450 -2.261 1.00 94.12 80 ALA A CA 1
ATOM 627 C C . ALA A 1 80 ? -4.611 -3.776 -3.677 1.00 94.12 80 ALA A C 1
ATOM 629 O O . ALA A 1 80 ? -3.917 -2.959 -4.281 1.00 94.12 80 ALA A O 1
ATOM 630 N N . ALA A 1 81 ? -5.001 -4.928 -4.229 1.00 95.25 81 ALA A N 1
ATOM 631 C CA . ALA A 1 81 ? -4.665 -5.329 -5.592 1.00 95.25 81 ALA A CA 1
ATOM 632 C C . ALA A 1 81 ? -5.239 -4.345 -6.620 1.00 95.25 81 ALA A C 1
ATOM 634 O O . ALA A 1 81 ? -4.533 -3.918 -7.530 1.00 95.25 81 ALA A O 1
ATOM 635 N N . HIS A 1 82 ? -6.488 -3.916 -6.440 1.00 94.69 82 HIS A N 1
ATOM 636 C CA . HIS A 1 82 ? -7.102 -2.907 -7.297 1.00 94.69 82 HIS A CA 1
ATOM 637 C C . HIS A 1 82 ? -6.349 -1.572 -7.242 1.00 94.69 82 HIS A C 1
ATOM 639 O O . HIS A 1 82 ? -5.987 -1.027 -8.283 1.00 94.69 82 HIS A O 1
ATOM 645 N N . ALA A 1 83 ? -6.057 -1.067 -6.038 1.00 91.81 83 ALA A N 1
ATOM 646 C CA . ALA A 1 83 ? -5.311 0.181 -5.863 1.00 91.81 83 ALA A CA 1
ATOM 647 C C . ALA A 1 83 ? -3.911 0.126 -6.504 1.00 91.81 83 ALA A C 1
ATOM 649 O O . ALA A 1 83 ? -3.433 1.127 -7.036 1.00 91.81 83 ALA A O 1
ATOM 650 N N . LEU A 1 84 ? -3.264 -1.044 -6.487 1.00 93.31 84 LEU A N 1
ATOM 651 C CA . LEU A 1 84 ? -1.989 -1.277 -7.163 1.00 93.31 84 LEU A CA 1
ATOM 652 C C . LEU A 1 84 ? -2.131 -1.240 -8.694 1.00 93.31 84 LEU A C 1
ATOM 654 O O . LEU A 1 84 ? -1.347 -0.584 -9.378 1.00 93.31 84 LEU A O 1
ATOM 658 N N . LEU A 1 85 ? -3.143 -1.907 -9.253 1.00 94.12 85 LEU A N 1
ATOM 659 C CA . LEU A 1 85 ? -3.378 -1.924 -10.704 1.00 94.12 85 LEU A CA 1
ATOM 660 C C . LEU A 1 85 ? -3.735 -0.537 -11.265 1.00 94.12 85 LEU A C 1
ATOM 662 O O . LEU A 1 85 ? -3.432 -0.232 -12.423 1.00 94.12 85 LEU A O 1
ATOM 666 N N . GLU A 1 86 ? -4.335 0.326 -10.445 1.00 92.94 86 GLU A N 1
ATOM 667 C CA . GLU A 1 86 ? -4.582 1.728 -10.790 1.00 92.94 86 GLU A CA 1
ATOM 668 C C . GLU A 1 86 ? -3.300 2.574 -10.851 1.00 92.94 86 GLU A C 1
ATOM 670 O O . GLU A 1 86 ? -3.293 3.612 -11.523 1.00 92.94 86 GLU A O 1
ATOM 675 N N . SER A 1 87 ? -2.212 2.157 -10.192 1.00 92.56 87 SER A N 1
ATOM 676 C CA . SER A 1 87 ? -0.938 2.883 -10.215 1.00 92.56 87 SER A CA 1
ATOM 677 C C . SER A 1 87 ? 0.022 2.409 -11.308 1.00 92.56 87 SER A C 1
ATOM 679 O O . SER A 1 87 ? 0.729 3.247 -11.882 1.00 92.56 87 SER A O 1
ATOM 681 N N . ILE A 1 88 ? 0.018 1.107 -11.619 1.00 95.56 88 ILE A N 1
ATOM 682 C CA . ILE A 1 88 ? 0.961 0.463 -12.547 1.00 95.56 88 ILE A CA 1
ATOM 683 C C . ILE A 1 88 ? 0.622 0.753 -14.017 1.00 95.56 88 ILE A C 1
ATOM 685 O O . ILE A 1 88 ? -0.506 0.563 -14.470 1.00 95.56 88 ILE A O 1
ATOM 689 N N . ASP A 1 89 ? 1.629 1.146 -14.794 1.00 96.50 89 ASP A N 1
ATOM 690 C CA . ASP A 1 89 ? 1.610 1.316 -16.245 1.00 96.50 89 ASP A CA 1
ATOM 691 C C . ASP A 1 89 ? 2.337 0.158 -16.948 1.00 96.50 89 ASP A C 1
ATOM 693 O O . ASP A 1 89 ? 3.535 0.220 -17.212 1.00 96.50 89 ASP A O 1
ATOM 697 N N . GLU A 1 90 ? 1.592 -0.898 -17.278 1.00 95.00 90 GLU A N 1
ATOM 698 C CA . GLU A 1 90 ? 2.108 -2.119 -17.925 1.00 95.00 90 GLU A CA 1
ATOM 699 C C . GLU A 1 90 ? 2.653 -1.901 -19.348 1.00 95.00 90 GLU A C 1
ATOM 701 O O . GLU A 1 90 ? 3.235 -2.807 -19.935 1.00 95.00 90 GLU A O 1
ATOM 706 N N . THR A 1 91 ? 2.477 -0.704 -19.918 1.00 95.88 91 THR A N 1
ATOM 707 C CA . THR A 1 91 ? 3.035 -0.358 -21.236 1.00 95.88 91 THR A CA 1
ATOM 708 C C . THR A 1 91 ? 4.536 -0.072 -21.204 1.00 95.88 91 THR A C 1
ATOM 710 O O . THR A 1 91 ? 5.160 0.038 -22.259 1.00 95.88 91 THR A O 1
ATOM 713 N N . VAL A 1 92 ? 5.119 0.054 -20.010 1.00 96.50 92 VAL A N 1
ATOM 714 C CA . VAL A 1 92 ? 6.533 0.374 -19.808 1.00 96.50 92 VAL A CA 1
ATOM 715 C C . VAL A 1 92 ? 7.273 -0.839 -19.269 1.00 96.50 92 VAL A C 1
ATOM 717 O O . VAL A 1 92 ? 6.832 -1.453 -18.306 1.00 96.50 92 VAL A O 1
ATOM 720 N N . ASP A 1 93 ? 8.422 -1.170 -19.858 1.00 96.25 93 ASP A N 1
ATOM 721 C CA . ASP A 1 93 ? 9.257 -2.258 -19.349 1.00 96.25 93 ASP A CA 1
ATOM 722 C C . ASP A 1 93 ? 9.822 -1.887 -17.957 1.00 96.25 93 ASP A C 1
ATOM 724 O O . ASP A 1 93 ? 10.507 -0.861 -17.824 1.00 96.25 93 ASP A O 1
ATOM 728 N N . PRO A 1 94 ? 9.563 -2.689 -16.904 1.00 95.44 94 PRO A N 1
ATOM 729 C CA . PRO A 1 94 ? 10.108 -2.445 -15.571 1.00 95.44 94 PRO A CA 1
ATOM 730 C C . PRO A 1 94 ? 11.641 -2.485 -15.514 1.00 95.44 94 PRO A C 1
ATOM 732 O O . PRO A 1 94 ? 12.215 -1.848 -14.628 1.00 95.44 94 PRO A O 1
ATOM 735 N N . CYS A 1 95 ? 12.304 -3.200 -16.428 1.00 96.94 95 CYS A N 1
ATOM 736 C CA . CYS A 1 95 ? 13.765 -3.278 -16.500 1.00 96.94 95 CYS A CA 1
ATOM 737 C C . CYS A 1 95 ? 14.381 -1.975 -17.026 1.00 96.94 95 CYS A C 1
ATOM 739 O O . CYS A 1 95 ? 15.498 -1.628 -16.649 1.00 96.94 95 CYS A O 1
ATOM 741 N N . GLU A 1 96 ? 13.630 -1.235 -17.842 1.00 97.50 96 GLU A N 1
ATOM 742 C CA . GLU A 1 96 ? 14.060 0.032 -18.436 1.00 97.50 96 GLU A CA 1
ATOM 743 C C . GLU A 1 96 ? 13.684 1.230 -17.553 1.00 97.50 96 GLU A C 1
ATOM 745 O O . GLU A 1 96 ? 14.495 2.128 -17.321 1.00 97.50 96 GLU A O 1
ATOM 750 N N . ASN A 1 97 ? 12.450 1.266 -17.033 1.00 96.50 97 ASN A N 1
ATOM 751 C CA . ASN A 1 97 ? 11.992 2.350 -16.163 1.00 96.50 97 ASN A CA 1
ATOM 752 C C . ASN A 1 97 ? 10.955 1.875 -15.138 1.00 96.50 97 ASN A C 1
ATOM 754 O O . ASN A 1 97 ? 9.748 2.094 -15.277 1.00 96.50 97 ASN A O 1
ATOM 758 N N . PHE A 1 98 ? 11.450 1.297 -14.044 1.00 96.81 98 PHE A N 1
ATOM 759 C CA . PHE A 1 98 ? 10.615 0.819 -12.944 1.00 96.81 98 PHE A CA 1
ATOM 760 C C . PHE A 1 98 ? 9.732 1.909 -12.316 1.00 96.81 98 PHE A C 1
ATOM 762 O O . PHE A 1 98 ? 8.621 1.624 -11.869 1.00 96.81 98 PHE A O 1
ATOM 769 N N . TYR A 1 99 ? 10.186 3.167 -12.280 1.00 95.38 99 TYR A N 1
ATOM 770 C CA . TYR A 1 99 ? 9.390 4.258 -11.711 1.00 95.38 99 TYR A CA 1
ATOM 771 C C . TYR A 1 99 ? 8.141 4.529 -12.553 1.00 95.38 99 TYR A C 1
ATOM 773 O O . TYR A 1 99 ? 7.031 4.597 -12.025 1.00 95.38 99 TYR A O 1
ATOM 781 N N . GLN A 1 100 ? 8.310 4.619 -13.870 1.00 96.44 100 GLN A N 1
ATOM 782 C CA . GLN A 1 100 ? 7.192 4.810 -14.783 1.00 96.44 100 GLN A CA 1
ATOM 783 C C . GLN A 1 100 ? 6.305 3.561 -14.854 1.00 96.44 100 GLN A C 1
ATOM 785 O O . GLN A 1 100 ? 5.089 3.707 -14.883 1.00 96.44 100 GLN A O 1
ATOM 790 N N . PHE A 1 101 ? 6.872 2.356 -14.803 1.00 96.69 101 PHE A N 1
ATOM 791 C CA . PHE A 1 101 ? 6.083 1.128 -14.707 1.00 96.69 101 PHE A CA 1
ATOM 792 C C . PHE A 1 101 ? 5.232 1.094 -13.430 1.00 96.69 101 PHE A C 1
ATOM 794 O O . PHE A 1 101 ? 4.034 0.869 -13.493 1.00 96.69 101 PHE A O 1
ATOM 801 N N . SER A 1 102 ? 5.8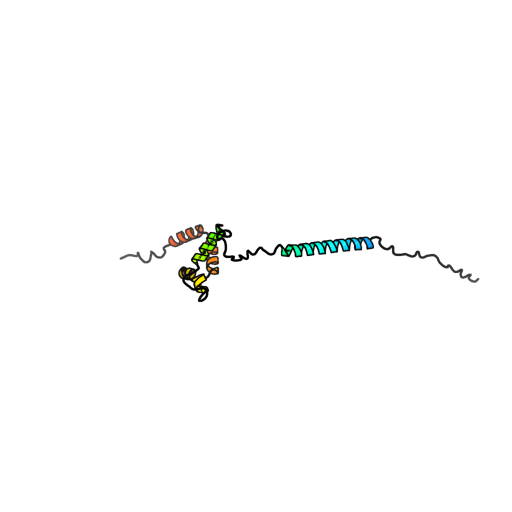07 1.365 -12.259 1.00 95.44 102 SER A N 1
ATOM 802 C CA . SER A 1 102 ? 5.092 1.232 -10.978 1.00 95.44 102 SER A CA 1
ATOM 803 C C . SER A 1 102 ? 4.099 2.365 -10.689 1.00 95.44 102 SER A C 1
ATOM 805 O O . SER A 1 102 ? 3.073 2.136 -10.044 1.00 95.44 102 SER A O 1
ATOM 807 N N . CYS A 1 103 ? 4.400 3.585 -11.145 1.00 94.50 103 CYS A N 1
ATOM 808 C CA . CYS A 1 103 ? 3.664 4.801 -10.780 1.00 94.50 103 CYS A CA 1
ATOM 809 C C . CYS A 1 103 ? 3.044 5.537 -11.978 1.00 94.50 103 CYS A C 1
ATOM 811 O O . CYS A 1 103 ? 2.370 6.551 -11.788 1.00 94.50 103 CYS A O 1
ATOM 813 N N . GLY A 1 104 ? 3.281 5.089 -13.211 1.00 93.75 104 GLY A N 1
ATOM 814 C CA . GLY A 1 104 ? 2.975 5.853 -14.420 1.00 93.75 104 GLY A CA 1
ATOM 815 C C . GLY A 1 104 ? 1.502 6.209 -14.575 1.00 93.75 104 GLY A C 1
ATOM 816 O O . GLY A 1 104 ? 1.192 7.349 -14.927 1.00 93.75 104 GLY A O 1
ATOM 817 N N . LYS A 1 105 ? 0.581 5.288 -14.259 1.00 94.38 105 LYS A N 1
ATOM 818 C CA . LYS A 1 105 ? -0.861 5.589 -14.274 1.00 94.38 105 LYS A CA 1
ATOM 819 C C . LYS A 1 105 ? -1.255 6.502 -13.121 1.00 94.38 105 LYS A C 1
ATOM 821 O O . LYS A 1 105 ? -2.024 7.439 -13.331 1.00 94.38 105 LYS A O 1
ATOM 826 N N . TRP A 1 106 ? -0.682 6.298 -11.934 1.00 92.19 106 TRP A N 1
ATOM 827 C CA . TRP A 1 106 ? -0.940 7.172 -10.787 1.00 92.19 106 TRP A CA 1
ATOM 828 C C . TRP A 1 106 ? -0.557 8.624 -11.092 1.00 92.19 106 TRP A C 1
ATOM 830 O O . TRP A 1 106 ? -1.355 9.522 -10.850 1.00 92.19 106 TRP A O 1
ATOM 840 N N . ILE A 1 107 ? 0.605 8.860 -11.710 1.00 89.81 107 ILE A N 1
ATOM 841 C CA . ILE A 1 107 ? 1.057 10.204 -12.106 1.00 89.81 107 ILE A CA 1
ATOM 842 C C . ILE A 1 107 ? 0.125 10.811 -13.160 1.00 89.81 107 ILE A 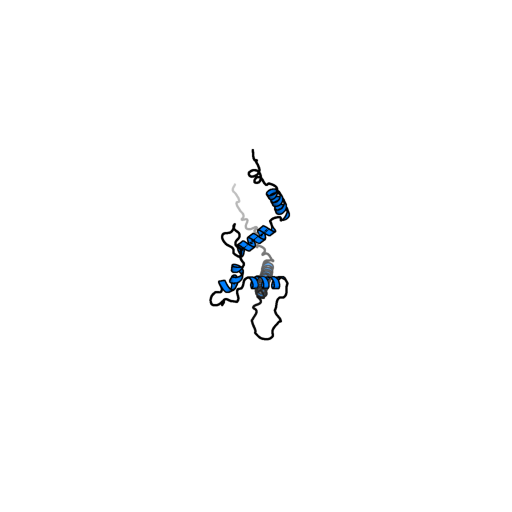C 1
ATOM 844 O O . ILE A 1 107 ? -0.246 11.977 -13.042 1.00 89.81 107 ILE A O 1
ATOM 848 N N . LYS A 1 108 ? -0.284 10.029 -14.169 1.00 87.81 108 LYS A N 1
ATOM 849 C CA . LYS A 1 108 ? -1.222 10.477 -15.217 1.00 87.81 108 LYS A CA 1
ATOM 850 C C . LYS A 1 108 ? -2.578 10.903 -14.637 1.00 87.81 108 LYS A C 1
ATOM 852 O O . LYS A 1 108 ? -3.186 11.844 -15.140 1.00 87.81 108 LYS A O 1
ATOM 857 N N . ASN A 1 109 ? -3.024 10.237 -13.573 1.00 85.31 109 ASN A N 1
ATOM 858 C CA . ASN A 1 109 ? -4.307 10.494 -12.919 1.00 85.31 109 ASN A CA 1
ATOM 859 C C . ASN A 1 109 ? -4.208 11.496 -11.750 1.00 85.31 109 ASN A C 1
ATOM 861 O O . ASN A 1 109 ? -5.232 11.991 -11.270 1.00 85.31 109 ASN A O 1
ATOM 865 N N . ALA A 1 110 ? -2.999 11.807 -11.273 1.00 84.06 110 ALA A N 1
ATOM 866 C CA . ALA A 1 110 ? -2.781 12.687 -10.134 1.00 84.06 110 ALA A CA 1
ATOM 867 C C . ALA A 1 110 ? -3.105 14.143 -10.492 1.00 84.06 110 ALA A C 1
ATOM 869 O O . ALA A 1 110 ? -2.436 14.785 -11.300 1.00 84.06 110 ALA A O 1
ATOM 870 N N . LYS A 1 111 ? -4.116 14.705 -9.826 1.00 78.44 111 LYS A N 1
ATOM 871 C CA . LYS A 1 111 ? -4.499 16.110 -9.982 1.00 78.44 111 LYS A CA 1
ATOM 872 C C . LYS A 1 111 ? -3.910 16.928 -8.838 1.00 78.44 111 LYS A C 1
ATOM 874 O O . LYS A 1 111 ? -4.414 16.850 -7.722 1.00 78.44 111 LYS A O 1
ATOM 879 N N . ILE A 1 112 ? -2.848 17.692 -9.103 1.00 75.50 112 ILE A N 1
ATOM 880 C CA . ILE A 1 112 ? -2.196 18.547 -8.097 1.00 75.50 112 ILE A CA 1
ATOM 881 C C . ILE A 1 112 ? -3.159 19.682 -7.710 1.00 75.50 112 ILE A C 1
ATOM 883 O O . ILE A 1 112 ? -3.469 20.517 -8.562 1.00 75.50 112 ILE A O 1
ATOM 887 N N . PRO A 1 113 ? -3.678 19.724 -6.467 1.00 69.12 113 PRO A N 1
ATOM 888 C CA . PRO A 1 113 ? -4.513 20.833 -6.025 1.00 69.12 113 PRO A CA 1
ATOM 889 C C . PRO A 1 113 ? -3.654 22.096 -5.899 1.00 69.12 113 PRO A C 1
ATOM 891 O O . PRO A 1 113 ? -2.481 22.011 -5.544 1.00 69.12 113 PRO A O 1
ATOM 894 N N . ALA A 1 114 ? -4.242 23.267 -6.159 1.00 69.94 114 ALA A N 1
ATOM 895 C CA . ALA A 1 114 ? -3.521 24.545 -6.230 1.00 69.94 114 ALA A CA 1
ATOM 896 C C . ALA A 1 114 ? -2.727 24.901 -4.956 1.00 69.94 114 ALA A C 1
ATOM 898 O O . ALA A 1 114 ? -1.765 25.659 -5.021 1.00 69.94 114 ALA A O 1
ATOM 899 N N . GLU A 1 115 ? -3.107 24.338 -3.809 1.00 69.06 115 GLU A N 1
ATOM 900 C CA . GLU A 1 115 ? -2.451 24.569 -2.518 1.00 69.06 115 GLU A CA 1
ATOM 901 C C . GLU A 1 115 ? -1.185 23.723 -2.300 1.00 69.06 115 GLU A C 1
ATOM 903 O O . GLU A 1 115 ? -0.407 24.007 -1.390 1.00 69.06 115 GLU A O 1
ATOM 908 N N . ASN A 1 116 ? -0.940 22.702 -3.131 1.00 69.62 116 ASN A N 1
ATOM 909 C CA . ASN A 1 116 ? 0.194 21.794 -2.980 1.00 69.62 116 ASN A CA 1
ATOM 910 C C . ASN A 1 116 ? 1.175 21.937 -4.146 1.00 69.62 116 ASN A C 1
ATOM 912 O O . ASN A 1 116 ? 0.807 21.820 -5.308 1.00 69.62 116 ASN A O 1
ATOM 916 N N . SER A 1 117 ? 2.463 22.099 -3.840 1.00 77.31 117 SER A N 1
ATOM 917 C CA . SER A 1 117 ? 3.527 22.133 -4.856 1.00 77.31 117 SER A CA 1
ATOM 918 C C . SER A 1 117 ? 3.981 20.742 -5.312 1.00 77.31 117 SER A C 1
ATOM 920 O O . SER A 1 117 ? 4.636 20.616 -6.345 1.00 77.31 117 SER A O 1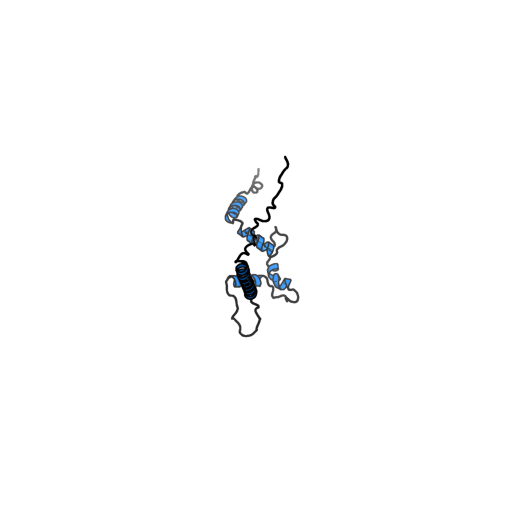
ATOM 922 N N . LYS A 1 118 ? 3.661 19.690 -4.546 1.00 78.62 118 LYS A N 1
ATOM 923 C CA . LYS A 1 118 ? 4.014 18.295 -4.841 1.00 78.62 118 LYS A CA 1
ATOM 924 C C . LYS A 1 118 ? 2.906 17.358 -4.376 1.00 78.62 118 LYS A C 1
ATOM 926 O O . LYS A 1 118 ? 2.388 17.521 -3.273 1.00 78.62 118 LYS A O 1
ATOM 931 N N . LEU A 1 119 ? 2.606 16.351 -5.193 1.00 82.00 119 LEU A N 1
ATOM 932 C CA . LEU A 1 119 ? 1.798 15.203 -4.801 1.00 82.00 119 LEU A CA 1
ATOM 933 C C . LEU A 1 119 ? 2.670 13.953 -4.725 1.00 82.00 119 LEU A C 1
ATOM 935 O O . LEU A 1 119 ? 3.461 13.666 -5.617 1.00 82.00 119 LEU A O 1
ATOM 939 N N . ASN A 1 120 ? 2.507 13.219 -3.636 1.00 86.19 120 ASN A N 1
ATOM 940 C CA . ASN A 1 120 ? 3.075 11.899 -3.379 1.00 86.19 120 ASN A CA 1
ATOM 941 C C . ASN A 1 120 ? 2.134 11.110 -2.455 1.00 86.19 120 ASN A C 1
ATOM 943 O O . ASN A 1 120 ? 1.216 11.685 -1.858 1.00 86.19 120 ASN A O 1
ATOM 947 N N . SER A 1 121 ? 2.378 9.812 -2.289 1.00 86.56 121 SER A N 1
ATOM 948 C CA . SER A 1 121 ? 1.516 8.938 -1.482 1.00 86.56 121 SER A CA 1
ATOM 949 C C . SER A 1 121 ? 1.344 9.441 -0.045 1.00 86.56 121 SER A C 1
ATOM 951 O O . SER A 1 121 ? 0.247 9.395 0.501 1.00 86.56 121 SER A O 1
ATOM 953 N N . LEU A 1 122 ? 2.395 10.009 0.559 1.00 88.19 122 LEU A N 1
ATOM 954 C CA . LEU A 1 122 ? 2.327 10.555 1.917 1.00 88.19 122 LEU A CA 1
ATOM 955 C C . LEU A 1 122 ? 1.415 11.783 2.010 1.00 88.19 122 LEU A C 1
ATOM 957 O O . LEU A 1 122 ? 0.594 11.878 2.921 1.00 88.19 122 LEU A O 1
ATOM 961 N N . SER A 1 123 ? 1.535 12.715 1.067 1.00 85.38 123 SER A N 1
ATOM 962 C CA . SER A 1 123 ? 0.666 13.891 0.993 1.00 85.38 123 SER A CA 1
ATOM 963 C C . SER A 1 123 ? -0.788 13.485 0.760 1.00 85.38 123 SER A C 1
ATOM 965 O O . SER A 1 123 ? -1.669 14.026 1.418 1.00 85.38 123 SER A O 1
ATOM 967 N N . GLN A 1 124 ? -1.034 12.466 -0.071 1.00 86.12 124 GLN A N 1
ATOM 968 C CA . GLN A 1 124 ? -2.372 11.934 -0.304 1.00 86.12 124 GLN A CA 1
ATOM 969 C C . GLN A 1 124 ? -2.951 11.311 0.970 1.00 86.12 124 GLN A C 1
ATOM 971 O O . GLN A 1 124 ? -4.078 11.626 1.340 1.00 86.12 124 GLN A O 1
ATOM 976 N N . MET A 1 125 ? -2.174 10.502 1.699 1.00 86.38 125 MET A N 1
ATOM 977 C CA . MET A 1 125 ? -2.592 9.964 2.998 1.00 86.38 125 MET A CA 1
ATOM 978 C C . MET A 1 125 ? -2.897 11.074 4.006 1.00 86.38 125 MET A C 1
ATOM 980 O O . MET A 1 125 ? -3.917 11.018 4.690 1.00 86.38 125 MET A O 1
ATOM 984 N N . LYS A 1 126 ? -2.051 12.110 4.075 1.00 87.00 126 LYS A N 1
ATOM 985 C CA . LYS A 1 126 ? -2.273 13.264 4.953 1.00 87.00 126 LYS A CA 1
ATOM 986 C C . LYS A 1 126 ? -3.569 13.989 4.597 1.00 87.00 126 LYS A C 1
ATOM 988 O O . LYS A 1 126 ? -4.356 14.274 5.493 1.00 87.00 126 LYS A O 1
ATOM 993 N N . THR A 1 127 ? -3.815 14.244 3.315 1.00 85.38 127 THR A N 1
ATOM 994 C CA . THR A 1 127 ? -5.056 14.866 2.843 1.00 85.38 127 THR A CA 1
ATOM 995 C C . THR A 1 127 ? -6.269 13.988 3.137 1.00 85.38 127 THR A C 1
ATOM 997 O O . THR A 1 127 ? -7.275 14.497 3.617 1.00 85.38 127 THR A O 1
ATOM 1000 N N . ASN A 1 128 ? -6.179 12.674 2.933 1.00 87.06 128 ASN A N 1
ATOM 1001 C CA . ASN A 1 128 ? -7.261 11.743 3.259 1.00 87.06 128 ASN A CA 1
ATOM 1002 C C . ASN A 1 128 ? -7.577 11.753 4.758 1.00 87.06 128 ASN A C 1
ATOM 1004 O O . ASN A 1 128 ? -8.745 11.820 5.134 1.00 87.06 128 ASN A O 1
ATOM 1008 N N . LEU A 1 129 ? -6.546 11.755 5.607 1.00 88.94 129 LEU A N 1
ATOM 1009 C CA . LEU A 1 129 ? -6.706 11.879 7.053 1.00 88.94 129 LEU A CA 1
ATOM 1010 C C . LEU A 1 129 ? -7.344 13.221 7.425 1.00 88.94 129 LEU A C 1
ATOM 1012 O O . LEU A 1 129 ? -8.308 13.245 8.181 1.00 88.94 129 LEU A O 1
ATOM 1016 N N . GLN A 1 130 ? -6.857 14.332 6.868 1.00 87.69 130 GLN A N 1
ATOM 1017 C CA . GLN A 1 130 ? -7.449 15.652 7.095 1.00 87.69 130 GLN A CA 1
ATOM 1018 C C . GLN A 1 130 ? -8.923 15.674 6.682 1.00 87.69 130 GLN A C 1
ATOM 1020 O O . GLN A 1 130 ? -9.762 16.087 7.471 1.00 87.69 130 GLN A O 1
ATOM 1025 N N . ASN A 1 131 ? -9.265 15.151 5.506 1.00 85.50 131 ASN A N 1
ATOM 1026 C CA . ASN A 1 131 ? -10.641 15.090 5.013 1.00 85.50 131 ASN A CA 1
ATOM 1027 C C . ASN A 1 131 ? -11.547 14.177 5.851 1.00 85.50 131 ASN A C 1
ATOM 1029 O O . ASN A 1 131 ? -12.756 14.397 5.891 1.00 85.50 131 ASN A O 1
ATOM 1033 N N . ALA A 1 132 ? -10.985 13.152 6.495 1.00 85.88 132 ALA A N 1
ATOM 1034 C CA . ALA A 1 132 ? -11.713 12.287 7.419 1.00 85.88 132 ALA A CA 1
ATOM 1035 C C . ALA A 1 132 ? -11.940 12.950 8.789 1.00 85.88 132 ALA A C 1
ATOM 1037 O O . ALA A 1 132 ? -12.944 12.671 9.438 1.00 85.88 132 ALA A O 1
ATOM 1038 N N . LEU A 1 133 ? -11.025 13.824 9.222 1.00 85.88 133 LEU A N 1
ATOM 1039 C CA . LEU A 1 133 ? -11.119 14.564 10.486 1.00 85.88 133 LEU A CA 1
ATOM 1040 C C . LEU A 1 133 ? -11.948 15.848 10.369 1.00 85.88 133 LEU A C 1
ATOM 1042 O O . LEU A 1 133 ? -12.515 16.315 11.355 1.00 85.88 133 LEU A O 1
ATOM 1046 N N . VAL A 1 134 ? -12.004 16.438 9.177 1.00 87.38 134 VAL A N 1
ATOM 1047 C CA . VAL A 1 134 ? -12.795 17.635 8.901 1.00 87.38 134 VAL A CA 1
ATOM 1048 C C . VAL A 1 134 ? -14.276 17.258 8.871 1.00 87.38 134 VAL A C 1
ATOM 1050 O O . VAL A 1 134 ? -14.738 16.533 7.988 1.00 87.38 134 VAL A O 1
ATOM 1053 N N . ASP A 1 135 ? -15.034 17.773 9.841 1.00 85.31 135 ASP A N 1
ATOM 1054 C CA . ASP A 1 135 ? -16.468 17.515 9.936 1.00 85.31 135 ASP A CA 1
ATOM 1055 C C . ASP A 1 135 ? -17.202 18.102 8.722 1.00 85.31 135 ASP A C 1
ATOM 1057 O O . ASP A 1 135 ? -17.327 19.319 8.548 1.00 85.31 135 ASP A O 1
ATOM 1061 N N . LYS A 1 136 ? -17.700 17.214 7.858 1.00 81.88 136 LYS A N 1
ATOM 1062 C CA . LYS A 1 136 ? -18.379 17.592 6.611 1.00 81.88 136 LYS A CA 1
ATOM 1063 C C . LYS A 1 136 ? -19.615 18.453 6.869 1.00 81.88 136 LYS A C 1
ATOM 1065 O O . LYS A 1 136 ? -19.952 19.301 6.042 1.00 81.88 136 LYS A O 1
ATOM 1070 N N . HIS A 1 137 ? -20.290 18.256 8.003 1.00 81.12 137 HIS A N 1
ATOM 1071 C CA . HIS A 1 137 ? -21.495 19.006 8.338 1.00 81.12 137 HIS A CA 1
ATOM 1072 C C . HIS A 1 137 ? -21.172 20.453 8.735 1.00 81.12 137 HIS A C 1
ATOM 1074 O O . HIS A 1 137 ? -21.836 21.384 8.272 1.00 81.12 137 HIS A O 1
ATOM 1080 N N . LEU A 1 138 ? -20.118 20.652 9.522 1.00 86.69 138 LEU A N 1
ATOM 1081 C CA . LEU A 1 138 ? -19.575 21.955 9.874 1.00 86.69 138 LEU A CA 1
ATOM 1082 C C . LEU A 1 138 ? -19.081 22.695 8.631 1.00 86.69 138 LEU A C 1
ATOM 1084 O O . LEU A 1 138 ? -19.454 23.850 8.431 1.00 86.69 138 LEU A O 1
ATOM 1088 N N . VAL A 1 139 ? -18.322 22.025 7.758 1.00 87.44 139 VAL A N 1
ATOM 1089 C CA . VAL A 1 139 ? -17.861 22.621 6.494 1.00 87.44 139 VAL A CA 1
ATOM 1090 C C . VAL A 1 139 ? -19.038 23.039 5.622 1.00 87.44 139 VAL A C 1
ATOM 1092 O O . VAL A 1 139 ? -19.052 24.166 5.144 1.00 87.44 139 VAL A O 1
ATOM 1095 N N . SER A 1 140 ? -20.061 22.198 5.461 1.00 84.62 140 SER A N 1
ATOM 1096 C CA . SER A 1 140 ? -21.255 22.552 4.684 1.00 84.62 140 SER A CA 1
ATOM 1097 C C . SER A 1 140 ? -21.990 23.771 5.257 1.00 84.62 140 SER A C 1
ATOM 1099 O O . SER A 1 140 ? -22.368 24.658 4.495 1.00 84.62 140 SER A O 1
ATOM 1101 N N . LYS A 1 141 ? -22.135 23.875 6.586 1.00 86.56 141 LYS A N 1
ATOM 1102 C CA . LYS A 1 141 ? -22.737 25.054 7.237 1.00 86.56 141 LYS A CA 1
ATOM 1103 C C . LYS A 1 141 ? -21.903 26.318 7.043 1.00 86.56 141 LYS A C 1
ATOM 1105 O O . LYS A 1 141 ? -22.462 27.379 6.779 1.00 86.56 141 LYS A O 1
ATOM 1110 N N . ILE A 1 142 ? -20.582 26.208 7.172 1.00 86.00 142 ILE A N 1
ATOM 1111 C CA . ILE A 1 142 ? -19.654 27.322 6.953 1.00 86.00 142 ILE A CA 1
ATOM 1112 C C . ILE A 1 142 ? -19.710 27.766 5.489 1.00 86.00 142 ILE A C 1
ATOM 1114 O O . ILE A 1 142 ? -19.886 28.951 5.230 1.00 86.00 142 ILE A O 1
ATOM 1118 N N . LEU A 1 143 ? -19.648 26.834 4.534 1.00 86.88 143 LEU A N 1
ATOM 1119 C CA . LEU A 1 143 ? -19.749 27.132 3.103 1.00 86.88 143 LEU A CA 1
ATOM 1120 C C . LEU A 1 143 ? -21.097 27.765 2.747 1.00 86.88 143 LEU A C 1
ATOM 1122 O O . LEU A 1 143 ? -21.111 28.762 2.035 1.00 86.88 143 LEU A O 1
ATOM 1126 N N . ALA A 1 144 ? -22.209 27.270 3.298 1.00 83.94 144 ALA A N 1
ATOM 1127 C CA . ALA A 1 144 ? -23.526 27.883 3.118 1.00 83.94 144 ALA A CA 1
ATOM 1128 C C . ALA A 1 144 ? -23.591 29.307 3.695 1.00 83.94 144 ALA A C 1
ATOM 1130 O O . ALA A 1 144 ? -24.281 30.166 3.153 1.00 83.94 144 ALA A O 1
ATOM 1131 N N . LYS A 1 145 ? -22.854 29.586 4.778 1.00 83.19 145 LYS A N 1
ATOM 1132 C CA . LYS A 1 145 ? -22.767 30.930 5.360 1.00 83.19 145 LYS A CA 1
ATOM 1133 C C . LYS A 1 145 ? -21.871 31.867 4.542 1.00 83.19 145 LYS A C 1
ATOM 1135 O O . LYS A 1 145 ? -22.219 33.035 4.435 1.00 83.19 145 LYS A O 1
ATOM 1140 N N . ILE A 1 146 ? -20.782 31.359 3.955 1.00 77.31 146 ILE A N 1
ATOM 1141 C CA . ILE A 1 146 ? -19.862 32.109 3.079 1.00 77.31 146 ILE A CA 1
ATOM 1142 C C . ILE A 1 146 ? -20.522 32.419 1.728 1.00 77.31 146 ILE A C 1
ATOM 1144 O O . ILE A 1 146 ? -20.472 33.555 1.271 1.00 77.31 146 ILE A O 1
ATOM 1148 N N . GLN A 1 147 ? -21.192 31.439 1.114 1.00 73.44 147 GLN A N 1
ATOM 1149 C CA . GLN A 1 147 ? -21.986 31.639 -0.106 1.00 73.44 147 GLN A CA 1
ATOM 1150 C C . GLN A 1 147 ? -23.255 32.470 0.148 1.00 73.44 147 GLN A C 1
ATOM 1152 O O . GLN A 1 147 ? -23.834 33.005 -0.786 1.00 73.44 147 GLN A O 1
ATOM 1157 N N . GLY A 1 148 ? -23.686 32.592 1.408 1.00 61.06 148 GLY A N 1
ATOM 1158 C CA . GLY A 1 148 ? -24.789 33.455 1.836 1.00 61.06 148 GLY A CA 1
ATOM 1159 C C . GLY A 1 148 ? -24.383 34.896 2.171 1.00 61.06 148 GLY A C 1
ATOM 1160 O O . GLY A 1 148 ? -25.227 35.655 2.644 1.00 61.06 148 GLY A O 1
ATOM 1161 N N . THR A 1 149 ? -23.118 35.280 1.972 1.00 52.12 149 THR A N 1
ATOM 1162 C CA . THR A 1 149 ? -22.629 36.656 2.155 1.00 52.12 149 THR A CA 1
ATOM 1163 C C . THR A 1 149 ? -22.031 37.193 0.857 1.00 52.12 149 THR A C 1
ATOM 1165 O O . THR A 1 149 ? -20.826 37.415 0.761 1.00 52.12 149 THR A O 1
ATOM 1168 N N . ASP A 1 150 ? -22.883 37.433 -0.139 1.00 49.28 150 ASP A N 1
ATOM 1169 C CA . ASP A 1 150 ? -22.553 38.289 -1.278 1.00 49.28 150 ASP A CA 1
ATOM 1170 C C . ASP A 1 150 ? -22.455 39.753 -0.806 1.00 49.28 150 ASP A C 1
ATOM 1172 O O . ASP A 1 150 ? -23.414 40.515 -0.857 1.00 49.28 150 ASP A O 1
ATOM 1176 N N . MET A 1 151 ? -21.272 40.172 -0.346 1.00 48.91 151 MET A N 1
ATOM 1177 C CA . MET A 1 151 ? -20.874 41.593 -0.294 1.00 48.91 151 MET A CA 1
ATOM 1178 C C . MET A 1 151 ? -20.197 42.045 -1.604 1.00 48.91 151 MET A C 1
ATOM 1180 O O . MET A 1 151 ? -19.455 43.023 -1.611 1.00 48.91 151 MET A O 1
ATOM 1184 N N . LEU A 1 152 ? -20.435 41.352 -2.725 1.00 51.84 152 LEU A N 1
ATOM 1185 C CA . LEU A 1 152 ? -19.928 41.743 -4.050 1.00 51.84 152 LEU A CA 1
ATOM 1186 C C . LEU A 1 152 ? -21.016 41.883 -5.131 1.00 51.84 152 LEU A C 1
ATOM 1188 O O . LEU A 1 152 ? -20.678 42.045 -6.300 1.00 51.84 152 LEU A O 1
ATOM 1192 N N . THR A 1 153 ? -22.305 41.919 -4.773 1.00 54.66 153 THR A N 1
ATOM 1193 C CA . THR A 1 153 ? -23.384 42.310 -5.708 1.00 54.66 153 THR A CA 1
ATOM 1194 C C . THR A 1 153 ? -23.837 43.772 -5.585 1.00 54.66 153 THR A C 1
ATOM 1196 O O . THR A 1 153 ? -24.638 44.214 -6.403 1.00 54.66 153 THR A O 1
ATOM 1199 N N . ASP A 1 154 ? -23.271 44.566 -4.666 1.00 42.22 154 ASP A N 1
ATOM 1200 C CA . ASP A 1 154 ? -23.627 45.991 -4.492 1.00 42.22 154 ASP A CA 1
ATOM 1201 C C . ASP A 1 154 ? -22.723 47.001 -5.233 1.00 42.22 154 ASP A C 1
ATOM 1203 O O . ASP A 1 154 ? -22.917 48.207 -5.111 1.00 42.22 154 ASP A O 1
ATOM 1207 N N . LEU A 1 155 ? -21.794 46.555 -6.092 1.00 51.84 155 LEU A N 1
ATOM 1208 C CA . LEU A 1 155 ? -21.119 47.437 -7.071 1.00 51.84 155 LEU A CA 1
ATOM 1209 C C . LEU A 1 155 ? -21.629 47.252 -8.511 1.00 51.84 155 LEU A C 1
ATOM 1211 O O . LEU A 1 155 ? -20.938 47.596 -9.466 1.00 51.84 155 LEU A O 1
ATOM 1215 N N . GLY A 1 156 ? -22.846 46.724 -8.673 1.00 50.25 156 GLY A N 1
ATOM 1216 C CA . GLY A 1 156 ? -23.493 46.566 -9.981 1.00 50.25 156 GLY A CA 1
ATOM 1217 C C . GLY A 1 156 ? -24.873 47.211 -10.123 1.00 50.25 156 GLY A C 1
ATOM 1218 O O . GLY A 1 156 ? -25.390 47.233 -11.235 1.00 50.25 156 GLY A O 1
ATOM 1219 N N . ASN A 1 157 ? -25.485 47.731 -9.047 1.00 49.59 157 ASN A N 1
ATOM 1220 C CA . ASN A 1 157 ? -26.887 48.175 -9.089 1.00 49.59 157 ASN A CA 1
ATOM 1221 C C . ASN A 1 157 ? -27.193 49.507 -8.372 1.00 49.59 157 ASN A C 1
ATOM 1223 O O . ASN A 1 157 ? -28.276 49.700 -7.830 1.00 49.59 157 ASN A O 1
ATOM 1227 N N . SER A 1 158 ? -26.261 50.461 -8.417 1.00 46.41 158 SER A N 1
ATOM 1228 C CA . SER A 1 158 ? -26.627 51.886 -8.484 1.00 46.41 158 SER A CA 1
ATOM 1229 C C . SER A 1 158 ? -26.475 52.287 -9.955 1.00 46.41 158 SER A C 1
ATOM 1231 O O . SER A 1 158 ? -25.367 52.499 -10.430 1.00 46.41 158 SER A O 1
ATOM 1233 N N . GLY A 1 159 ? -27.514 52.157 -10.780 1.00 43.41 159 GLY A N 1
ATOM 1234 C CA . GLY A 1 159 ? -28.536 53.197 -10.879 1.00 43.41 159 GLY A CA 1
ATOM 1235 C C . GLY A 1 159 ? -27.910 54.430 -11.541 1.00 43.41 159 GLY A C 1
ATOM 1236 O O . GLY A 1 159 ? -27.272 55.223 -10.867 1.00 43.41 159 GLY A O 1
ATOM 1237 N N . THR A 1 160 ? -27.924 54.579 -12.867 1.00 47.09 160 THR A N 1
ATOM 1238 C CA . THR A 1 160 ? -29.022 55.275 -13.564 1.00 47.09 160 THR A CA 1
ATOM 1239 C C . THR A 1 160 ? -29.743 56.294 -12.675 1.00 47.09 160 THR A C 1
ATOM 1241 O O . THR A 1 160 ? -30.816 55.993 -12.153 1.00 47.09 160 THR A O 1
ATOM 1244 N N . ARG A 1 161 ? -29.167 57.490 -12.522 1.00 42.06 161 ARG A N 1
ATOM 1245 C CA . ARG A 1 161 ? -29.817 58.780 -12.807 1.00 42.06 161 ARG A CA 1
ATOM 1246 C C . ARG A 1 161 ? -28.790 59.905 -12.811 1.00 42.06 161 ARG A C 1
ATOM 1248 O O . ARG A 1 161 ? -27.924 59.897 -11.915 1.00 42.06 161 ARG A O 1
#

Sequence (161 aa):
MSAESRPDVSYTAVPTNEPSRPRNRCTYLLVGTIIILLICGAIGYFLLRHERRKETIHTQTITTDDDTQDLCTTPECIQAAHALLESIDETVDPCENFYQFSCGKWIKNAKIPAENSKLNSLSQMKTNLQNALVDKHLVSKILAKIQGTDMLTDLGNSGTR

Secondary structure (DSSP, 8-state):
----------------------TTHHHHHHHHHHHHHHHHHHHHHHHHHHGGGS----------SS-STT---SHHHHHHHHHHHHH--TTS-HHHHHHHHHHHHHHHH----TT-S---HHHHHHHHHHHHHS-HHHHHHHHHHHHT---SSTTS-----